Protein AF-A0A3L7WMT7-F1 (afdb_monomer_lite)

Secondary structure (DSSP, 8-state):
--PPPPHHHHHHHHHHHTT-HHHHHHHHHHHHHHH--HHHHHHHHHHHHHHHHHTT--HHHHHHHHHHHHHTSSPPP-S-B-HHHHHHHHHHHHHT--TT-----GGGGGG----B--

Structure (mmCIF, N/CA/C/O backbone):
data_AF-A0A3L7WMT7-F1
#
_entry.id   AF-A0A3L7WMT7-F1
#
loop_
_atom_site.group_PDB
_atom_site.id
_atom_site.type_symbol
_atom_site.label_atom_id
_atom_site.label_alt_id
_atom_site.label_comp_i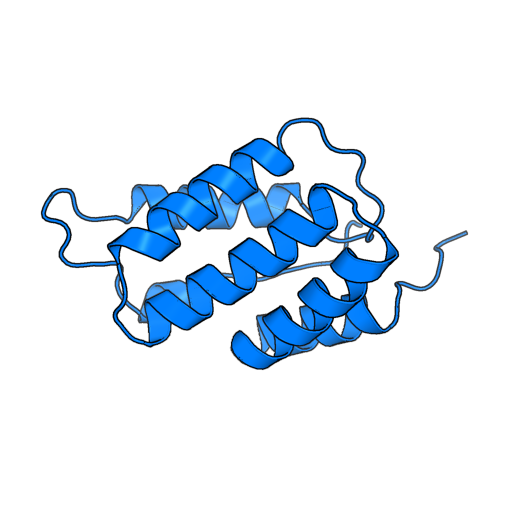d
_atom_site.label_asym_id
_atom_site.label_entity_id
_atom_site.label_seq_id
_atom_site.pdbx_PDB_ins_code
_atom_site.Cartn_x
_atom_site.Cartn_y
_atom_site.Cartn_z
_atom_site.occupancy
_atom_site.B_iso_or_equiv
_atom_site.auth_seq_id
_atom_site.auth_comp_id
_atom_site.auth_asym_id
_atom_site.auth_atom_id
_atom_site.pdbx_PDB_model_num
ATOM 1 N N . MET A 1 1 ? -4.994 -5.974 26.635 1.00 41.59 1 MET A N 1
ATOM 2 C CA . MET A 1 1 ? -6.274 -6.138 25.915 1.00 41.59 1 MET A CA 1
ATOM 3 C C . MET A 1 1 ? -5.984 -5.944 24.440 1.00 41.59 1 MET A C 1
ATOM 5 O O . MET A 1 1 ? -5.847 -4.809 24.005 1.00 41.59 1 MET A O 1
ATOM 9 N N . THR A 1 2 ? -5.790 -7.030 23.698 1.00 48.75 2 THR A N 1
ATOM 10 C CA . THR A 1 2 ? -5.710 -6.985 22.235 1.00 48.75 2 THR A CA 1
ATOM 11 C C . THR A 1 2 ? -7.081 -6.561 21.729 1.00 48.75 2 THR A C 1
ATOM 13 O O . THR A 1 2 ? -8.062 -7.292 21.845 1.00 48.75 2 THR A O 1
ATOM 16 N N . LYS A 1 3 ? -7.179 -5.308 21.290 1.00 60.69 3 LYS A N 1
ATOM 17 C CA . LYS A 1 3 ? -8.374 -4.787 20.632 1.00 60.69 3 LYS A CA 1
ATOM 18 C C . LYS A 1 3 ? -8.571 -5.645 19.382 1.00 60.69 3 LYS A C 1
ATOM 20 O O . LYS A 1 3 ? -7.613 -5.814 18.631 1.00 60.69 3 LYS A O 1
ATOM 25 N N . ASN A 1 4 ? -9.759 -6.217 19.184 1.00 78.44 4 ASN A N 1
ATOM 26 C CA . ASN A 1 4 ? -10.049 -6.887 17.917 1.00 78.44 4 ASN A CA 1
ATOM 27 C C . ASN A 1 4 ? -9.759 -5.900 16.776 1.00 78.44 4 ASN A C 1
ATOM 29 O O . ASN A 1 4 ? -10.164 -4.735 16.893 1.00 78.44 4 ASN A O 1
ATOM 33 N N . PRO A 1 5 ? -9.044 -6.327 15.722 1.00 84.62 5 PRO A N 1
ATOM 34 C CA . PRO A 1 5 ? -8.768 -5.452 14.598 1.00 84.62 5 PRO A CA 1
ATOM 35 C C . PRO A 1 5 ? -10.081 -5.004 13.957 1.00 84.62 5 PRO A C 1
ATOM 37 O O . PRO A 1 5 ? -11.074 -5.737 13.962 1.00 84.62 5 PRO A O 1
ATOM 40 N N . ASP A 1 6 ? -10.085 -3.785 13.420 1.00 94.88 6 ASP A N 1
ATOM 41 C CA . ASP A 1 6 ? -11.235 -3.272 12.681 1.00 94.88 6 ASP A CA 1
ATOM 42 C C . ASP A 1 6 ? -11.575 -4.230 11.517 1.00 94.88 6 ASP A C 1
ATOM 44 O O . ASP A 1 6 ? -10.655 -4.669 10.815 1.00 94.88 6 ASP A O 1
ATOM 48 N N . PRO A 1 7 ? -12.858 -4.576 11.290 1.00 96.75 7 PRO A N 1
ATOM 49 C CA . PRO A 1 7 ? -13.243 -5.518 10.241 1.00 96.75 7 PRO A CA 1
ATOM 50 C C . PRO A 1 7 ? -12.749 -5.131 8.844 1.00 96.75 7 PRO A C 1
ATOM 52 O O . PRO A 1 7 ? -12.397 -6.017 8.067 1.00 96.75 7 PRO A O 1
ATOM 55 N N . LEU A 1 8 ? -12.674 -3.833 8.527 1.00 97.81 8 LEU A N 1
ATOM 56 C CA . LEU A 1 8 ? -12.163 -3.351 7.242 1.00 97.81 8 LEU A CA 1
ATOM 57 C C . LEU A 1 8 ? -10.654 -3.571 7.134 1.00 97.81 8 LEU A C 1
ATOM 59 O O . LEU A 1 8 ? -10.166 -3.983 6.086 1.00 97.81 8 LEU A O 1
ATOM 63 N N . ILE A 1 9 ? -9.906 -3.352 8.219 1.00 97.62 9 ILE A N 1
ATOM 64 C CA . ILE A 1 9 ? -8.466 -3.636 8.243 1.00 97.62 9 ILE A CA 1
ATOM 65 C C . ILE A 1 9 ? -8.216 -5.138 8.091 1.00 97.62 9 ILE A C 1
ATOM 67 O O . ILE A 1 9 ? -7.362 -5.535 7.301 1.00 97.62 9 ILE A O 1
ATOM 71 N N . ALA A 1 10 ? -8.982 -5.980 8.790 1.00 97.56 10 ALA A N 1
ATOM 72 C CA . ALA A 1 10 ? -8.838 -7.430 8.700 1.00 97.56 10 ALA A CA 1
ATOM 73 C C . ALA A 1 10 ? -9.193 -7.973 7.306 1.00 97.56 10 ALA A C 1
ATOM 75 O O . ALA A 1 10 ? -8.433 -8.762 6.742 1.00 97.56 10 ALA A O 1
ATOM 76 N N . ALA A 1 11 ? -10.306 -7.515 6.725 1.00 98.19 11 ALA A N 1
ATOM 77 C CA . ALA A 1 11 ? -10.698 -7.870 5.363 1.00 98.19 11 ALA A CA 1
ATOM 78 C C . ALA A 1 11 ? -9.676 -7.371 4.331 1.00 98.19 11 ALA A C 1
ATOM 80 O O . ALA A 1 11 ? -9.312 -8.109 3.417 1.00 98.19 11 ALA A O 1
ATOM 81 N N . GLY A 1 12 ? -9.169 -6.147 4.506 1.00 98.38 12 GLY A N 1
ATOM 82 C CA . GLY A 1 12 ? -8.144 -5.566 3.645 1.00 98.38 12 GLY A CA 1
ATOM 83 C C . GLY A 1 12 ? -6.834 -6.351 3.675 1.00 98.38 12 GLY A C 1
ATOM 84 O O . GLY A 1 12 ? -6.299 -6.660 2.615 1.00 98.38 12 GLY A O 1
ATOM 85 N N . LEU A 1 13 ? -6.345 -6.743 4.859 1.00 98.12 13 LEU A N 1
ATOM 86 C CA . LEU A 1 13 ? -5.153 -7.592 4.993 1.00 98.12 13 LEU A CA 1
ATOM 87 C C . LEU A 1 13 ? -5.352 -8.948 4.308 1.00 98.12 13 LEU A C 1
ATOM 89 O O . LEU A 1 13 ? -4.469 -9.400 3.579 1.00 98.12 13 LEU A O 1
ATOM 93 N N . HIS A 1 14 ? -6.509 -9.587 4.506 1.00 98.19 14 HIS A N 1
ATOM 94 C CA . HIS A 1 14 ? -6.808 -10.867 3.866 1.00 98.19 14 HIS A CA 1
ATOM 95 C C . HIS A 1 14 ? -6.791 -10.746 2.335 1.00 98.19 14 HIS A C 1
ATOM 97 O O . HIS A 1 14 ? -6.108 -11.519 1.665 1.00 98.19 14 HIS A O 1
ATOM 103 N N . ALA A 1 15 ? -7.516 -9.772 1.774 1.00 98.44 15 ALA A N 1
ATOM 104 C CA . ALA A 1 15 ? -7.559 -9.535 0.330 1.00 98.44 15 ALA A CA 1
ATOM 105 C C . ALA A 1 15 ? -6.171 -9.190 -0.234 1.00 98.44 15 ALA A C 1
ATOM 107 O O . ALA A 1 15 ? -5.773 -9.712 -1.276 1.00 98.44 15 ALA A O 1
ATOM 108 N N . PHE A 1 16 ? -5.396 -8.373 0.488 1.00 98.44 16 PHE A N 1
ATOM 109 C CA . PHE A 1 16 ? -4.047 -7.984 0.088 1.00 98.44 16 PHE A CA 1
ATOM 110 C C . PHE A 1 16 ? -3.138 -9.206 -0.070 1.00 98.44 16 PHE A C 1
ATOM 112 O O . PHE A 1 16 ? -2.503 -9.374 -1.111 1.00 98.44 16 PHE A O 1
ATOM 119 N N . ASN A 1 17 ? -3.123 -10.088 0.932 1.00 97.81 17 ASN A N 1
ATOM 120 C CA . ASN A 1 17 ? -2.297 -11.295 0.923 1.00 97.81 17 ASN A CA 1
ATOM 121 C C . ASN A 1 17 ? -2.782 -12.348 -0.085 1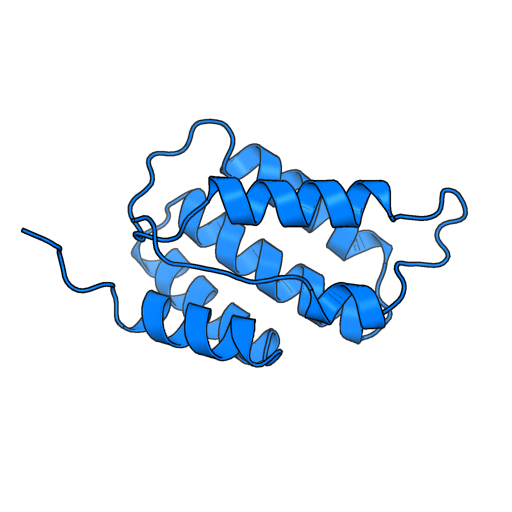.00 97.81 17 ASN A C 1
ATOM 123 O O . ASN A 1 17 ? -1.997 -13.188 -0.517 1.00 97.81 17 ASN A O 1
ATOM 127 N N . ALA A 1 18 ? -4.050 -12.291 -0.502 1.00 97.19 18 ALA A N 1
ATOM 128 C CA . ALA A 1 18 ? -4.584 -13.099 -1.597 1.00 97.19 18 ALA A CA 1
ATOM 129 C C . ALA A 1 18 ? -4.253 -12.532 -2.997 1.00 97.19 18 ALA A C 1
ATOM 131 O O . ALA A 1 18 ? -4.649 -13.117 -4.004 1.00 97.19 18 ALA A O 1
ATOM 132 N N . GLY A 1 19 ? -3.560 -11.388 -3.087 1.00 96.19 19 GLY A N 1
ATOM 133 C CA . GLY A 1 19 ? -3.282 -10.694 -4.350 1.00 96.19 19 GLY A CA 1
ATOM 134 C C . GLY A 1 19 ? -4.489 -9.950 -4.941 1.00 96.19 19 GLY A C 1
ATOM 135 O O . GLY A 1 19 ? -4.413 -9.446 -6.063 1.00 96.19 19 GLY A O 1
ATOM 136 N N . GLN A 1 20 ? -5.596 -9.854 -4.200 1.00 97.62 20 GLN A N 1
ATOM 137 C CA . GLN A 1 20 ? -6.809 -9.114 -4.565 1.00 97.62 20 GLN A CA 1
ATOM 138 C C . GLN A 1 20 ? -6.642 -7.639 -4.168 1.00 97.62 20 GLN A C 1
ATOM 140 O O . GLN A 1 20 ? -7.272 -7.128 -3.241 1.00 97.62 20 GLN A O 1
ATOM 145 N N . TRP A 1 21 ? -5.684 -6.959 -4.803 1.00 97.62 21 TRP A N 1
ATOM 146 C CA . TRP A 1 21 ? -5.248 -5.621 -4.386 1.00 97.62 21 TRP A CA 1
ATOM 147 C C . TRP A 1 21 ? -6.273 -4.510 -4.640 1.00 97.62 21 TRP A C 1
ATOM 149 O O . TRP A 1 21 ? -6.234 -3.481 -3.967 1.00 97.62 21 TRP A O 1
ATOM 159 N N . ASP A 1 22 ? -7.187 -4.699 -5.586 1.00 98.12 22 ASP A N 1
ATOM 160 C CA . ASP A 1 22 ? -8.347 -3.832 -5.790 1.00 98.12 22 ASP A CA 1
ATOM 161 C C . ASP A 1 22 ? -9.338 -3.938 -4.625 1.00 98.12 22 ASP A C 1
ATOM 163 O O . ASP A 1 22 ? -9.701 -2.912 -4.046 1.00 98.12 22 ASP A O 1
ATOM 167 N N . ASP A 1 23 ? -9.687 -5.155 -4.207 1.00 98.62 23 ASP A N 1
ATOM 168 C CA . ASP A 1 23 ? -10.531 -5.383 -3.029 1.00 98.62 23 ASP A CA 1
ATOM 169 C C . ASP A 1 23 ? -9.866 -4.836 -1.761 1.00 98.62 23 ASP A C 1
ATOM 171 O O . ASP A 1 23 ? -10.494 -4.109 -0.986 1.00 98.62 23 ASP A O 1
ATOM 175 N N . ALA A 1 24 ? -8.570 -5.105 -1.574 1.00 98.50 24 ALA A N 1
ATOM 176 C CA . ALA A 1 24 ? -7.802 -4.576 -0.450 1.00 98.50 24 ALA A CA 1
ATOM 177 C C . ALA A 1 24 ? -7.801 -3.040 -0.426 1.00 98.50 24 ALA A C 1
ATOM 179 O O . ALA A 1 24 ? -8.010 -2.430 0.626 1.00 98.50 24 ALA A O 1
ATOM 180 N N . PHE A 1 25 ? -7.611 -2.403 -1.588 1.00 98.50 25 PHE A N 1
ATOM 181 C CA . PHE A 1 25 ? -7.680 -0.952 -1.716 1.00 98.50 25 PHE A CA 1
ATOM 182 C C . PHE A 1 25 ? -9.040 -0.415 -1.280 1.00 98.50 25 PHE A C 1
ATOM 184 O O . PHE A 1 25 ? -9.074 0.552 -0.519 1.00 98.50 25 PHE A O 1
ATOM 191 N N . MET A 1 26 ? -10.140 -1.042 -1.704 1.00 98.56 26 MET A N 1
ATOM 192 C CA . MET A 1 26 ? -11.483 -0.620 -1.308 1.00 98.56 26 MET A CA 1
ATOM 193 C C . MET A 1 26 ? -11.660 -0.678 0.212 1.00 98.56 26 MET A C 1
ATOM 195 O O . MET A 1 26 ? -12.076 0.317 0.806 1.00 98.56 26 MET A O 1
ATOM 199 N N . GLN A 1 27 ? -11.263 -1.777 0.865 1.00 98.62 27 GLN A N 1
ATOM 200 C CA . GLN A 1 27 ? -11.380 -1.904 2.325 1.00 98.62 27 GLN A CA 1
ATOM 201 C C . GLN A 1 27 ? -10.560 -0.836 3.066 1.00 98.62 27 GLN A C 1
ATOM 203 O O . GLN A 1 27 ? -11.077 -0.134 3.943 1.00 98.62 27 GLN A O 1
ATOM 208 N N . PHE A 1 28 ? -9.291 -0.653 2.685 1.00 98.38 28 PHE A N 1
ATOM 209 C CA . PHE A 1 28 ? -8.420 0.341 3.314 1.00 98.38 28 PHE A CA 1
ATOM 210 C C . PHE A 1 28 ? -8.861 1.775 3.026 1.00 98.38 28 PHE A C 1
ATOM 212 O O . PHE A 1 28 ? -8.777 2.630 3.910 1.00 98.38 28 PHE A O 1
ATOM 219 N N . GLN A 1 29 ? -9.359 2.058 1.821 1.00 98.25 29 GLN A N 1
ATOM 220 C CA . GLN A 1 29 ? -9.889 3.370 1.471 1.00 98.25 29 GLN A CA 1
ATOM 221 C C . GLN A 1 29 ? -11.132 3.688 2.305 1.00 98.25 29 GLN A C 1
ATOM 223 O O . GLN A 1 29 ? -11.213 4.784 2.859 1.00 98.25 29 GLN A O 1
ATOM 228 N N . THR A 1 30 ? -12.065 2.745 2.451 1.00 98.31 30 THR A N 1
ATOM 229 C CA . THR A 1 30 ? -13.249 2.921 3.301 1.00 98.31 30 THR A CA 1
ATOM 230 C C . THR A 1 30 ? -12.854 3.182 4.751 1.00 98.31 30 THR A C 1
ATOM 232 O O . THR A 1 30 ? -13.355 4.135 5.353 1.00 98.31 30 THR A O 1
ATOM 235 N N . TYR A 1 31 ? -11.903 2.418 5.297 1.00 97.44 31 TYR A N 1
ATOM 236 C CA . TYR A 1 31 ? -11.400 2.660 6.649 1.00 97.44 31 TYR A CA 1
ATOM 237 C C . TYR A 1 31 ? -10.750 4.047 6.774 1.00 97.44 31 TYR A C 1
ATOM 239 O O . TYR A 1 31 ? -11.061 4.800 7.699 1.00 97.44 31 TYR A O 1
ATOM 247 N N . TRP A 1 32 ? -9.911 4.444 5.810 1.00 96.81 32 TRP A N 1
ATOM 248 C CA . TRP A 1 32 ? -9.277 5.765 5.791 1.00 96.81 32 TRP A CA 1
ATOM 249 C C . TRP A 1 32 ? -10.292 6.910 5.737 1.00 96.81 32 TRP A C 1
ATOM 251 O O . TRP A 1 32 ? -10.095 7.929 6.399 1.00 96.81 32 TRP A O 1
ATOM 261 N N . LEU A 1 33 ? -11.390 6.775 4.989 1.00 96.25 33 LEU A N 1
ATOM 262 C CA . LEU A 1 33 ? -12.422 7.815 4.923 1.00 96.25 33 LEU A CA 1
ATOM 263 C C . LEU A 1 33 ? -13.059 8.104 6.292 1.00 96.25 33 LEU A C 1
ATOM 265 O O . LEU A 1 33 ? -13.466 9.246 6.523 1.00 96.25 33 LEU A O 1
ATOM 269 N N . SER A 1 34 ? -13.090 7.109 7.184 1.00 94.81 34 SER A N 1
ATOM 270 C CA . SER A 1 34 ? -13.557 7.231 8.568 1.00 94.81 34 SER A CA 1
ATOM 271 C C . SER A 1 34 ? -12.442 7.685 9.520 1.00 94.81 34 SER A C 1
ATOM 273 O O . SER A 1 34 ? -12.555 8.728 10.160 1.00 94.81 34 SER A O 1
ATOM 275 N N . ALA A 1 35 ? -11.328 6.949 9.574 1.00 93.12 35 ALA A N 1
ATOM 276 C CA . ALA A 1 35 ? -10.256 7.172 10.547 1.00 93.12 35 ALA A CA 1
ATOM 277 C C . ALA A 1 35 ? -9.363 8.380 10.223 1.00 93.12 35 ALA A C 1
ATOM 279 O O . ALA A 1 35 ? -8.752 8.962 11.117 1.00 93.12 35 ALA A O 1
ATOM 280 N N . ARG A 1 36 ? -9.239 8.730 8.936 1.00 94.25 36 ARG A N 1
ATOM 281 C CA . ARG A 1 36 ? -8.410 9.825 8.397 1.00 94.25 36 ARG A CA 1
ATOM 282 C C . ARG A 1 36 ? -6.946 9.818 8.852 1.00 94.25 36 ARG A C 1
ATOM 284 O O . ARG A 1 36 ? -6.280 10.848 8.779 1.00 94.25 36 ARG A O 1
ATOM 291 N N . SER A 1 37 ? -6.414 8.660 9.244 1.00 94.12 37 SER A N 1
ATOM 292 C CA . SER A 1 37 ? -5.023 8.537 9.688 1.00 94.12 37 SER A CA 1
ATOM 293 C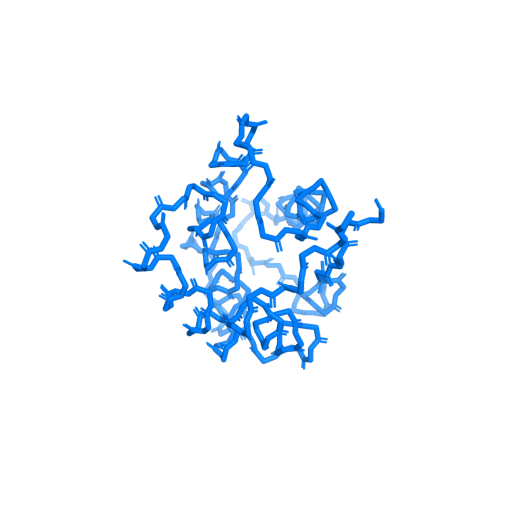 C . SER A 1 37 ? -4.034 8.454 8.510 1.00 94.12 37 SER A C 1
ATOM 295 O O . SER A 1 37 ? -4.383 7.925 7.448 1.00 94.12 37 SER A O 1
ATOM 297 N N . PRO A 1 38 ? -2.782 8.929 8.668 1.00 96.44 38 PRO A N 1
ATOM 298 C CA . PRO A 1 38 ? -1.745 8.746 7.648 1.00 96.44 38 PRO A CA 1
ATOM 299 C C . PRO A 1 38 ? -1.444 7.266 7.364 1.00 96.44 38 PRO A C 1
ATOM 301 O O . PRO A 1 38 ? -1.260 6.891 6.210 1.00 96.44 38 PRO A O 1
ATOM 304 N N . GLU A 1 39 ? -1.481 6.420 8.397 1.00 95.75 39 GLU A N 1
ATOM 305 C CA . GLU A 1 39 ? -1.298 4.965 8.317 1.00 95.75 39 GLU A CA 1
ATOM 306 C C . GLU A 1 39 ? -2.332 4.317 7.385 1.00 95.75 39 GLU A C 1
ATOM 308 O O . GLU A 1 39 ? -1.972 3.625 6.436 1.00 95.75 39 GLU A O 1
ATOM 313 N N . SER A 1 40 ? -3.623 4.600 7.592 1.00 95.50 40 SER A N 1
ATOM 314 C CA . SER A 1 40 ? -4.694 4.046 6.751 1.00 95.50 40 SER A CA 1
ATOM 315 C C . SER A 1 40 ? -4.627 4.544 5.308 1.00 95.50 40 SER A C 1
ATOM 317 O O . SER A 1 40 ? -4.863 3.781 4.369 1.00 95.50 40 SER A O 1
ATOM 319 N N . LYS A 1 41 ? -4.228 5.805 5.109 1.00 97.56 41 LYS A N 1
ATOM 320 C CA . LYS A 1 41 ? -3.961 6.343 3.772 1.00 97.56 41 LYS A CA 1
ATOM 321 C C . LYS A 1 41 ? -2.803 5.614 3.089 1.00 97.56 41 LYS A C 1
ATOM 323 O O . LYS A 1 41 ? -2.890 5.352 1.892 1.00 97.56 41 LYS A O 1
ATOM 328 N N . ALA A 1 42 ? -1.738 5.295 3.823 1.00 98.00 42 ALA A N 1
ATOM 329 C CA . ALA A 1 42 ? -0.588 4.573 3.292 1.00 98.00 42 ALA A CA 1
ATOM 330 C C . ALA A 1 42 ? -0.952 3.138 2.885 1.00 98.00 42 ALA A C 1
ATOM 332 O O . ALA A 1 42 ? -0.588 2.730 1.786 1.00 98.00 42 ALA A O 1
ATOM 333 N N . LEU A 1 43 ? -1.745 2.422 3.692 1.00 98.12 43 LEU A N 1
ATOM 334 C CA . LEU A 1 43 ? -2.264 1.089 3.345 1.00 98.12 43 LEU A CA 1
ATOM 335 C C . LEU A 1 43 ? -3.073 1.116 2.038 1.00 98.12 43 LEU A C 1
ATOM 337 O O . LEU A 1 43 ? -2.829 0.319 1.131 1.00 98.12 43 LEU A O 1
ATOM 341 N N . ALA A 1 44 ? -3.982 2.086 1.896 1.00 98.19 44 ALA A N 1
ATOM 342 C CA . ALA A 1 44 ? -4.752 2.261 0.666 1.00 98.19 44 ALA A CA 1
ATOM 343 C C . ALA A 1 44 ? -3.852 2.605 -0.537 1.00 98.19 44 ALA A C 1
ATOM 345 O O . ALA A 1 44 ? -4.025 2.059 -1.627 1.00 98.19 44 ALA A O 1
ATOM 346 N N . GLN A 1 45 ? -2.867 3.494 -0.362 1.00 98.25 45 GLN A N 1
ATOM 347 C CA . GLN A 1 45 ? -1.918 3.822 -1.430 1.00 98.25 45 GLN A CA 1
ATOM 348 C C . GLN A 1 45 ? -1.069 2.623 -1.837 1.00 98.25 45 GLN A C 1
ATOM 350 O O . GLN A 1 45 ? -0.820 2.453 -3.027 1.00 98.25 45 GLN A O 1
ATOM 355 N N . TYR A 1 46 ? -0.665 1.789 -0.884 1.00 98.31 46 TYR A N 1
ATOM 356 C CA . TYR A 1 46 ? 0.133 0.609 -1.167 1.00 98.31 46 TYR A CA 1
ATOM 357 C C . TYR A 1 46 ? -0.657 -0.419 -1.983 1.00 98.31 46 TYR A C 1
ATOM 359 O O . TYR A 1 46 ? -0.215 -0.804 -3.064 1.00 98.31 46 TYR A O 1
ATOM 367 N N . ALA A 1 47 ? -1.868 -0.773 -1.541 1.00 98.31 47 ALA A N 1
ATOM 368 C CA . ALA A 1 47 ? -2.744 -1.684 -2.278 1.00 98.31 47 ALA A CA 1
ATOM 369 C C . ALA A 1 47 ? -3.039 -1.177 -3.703 1.00 98.31 47 ALA A C 1
ATOM 371 O O . ALA A 1 47 ? -2.882 -1.910 -4.678 1.00 98.31 47 ALA A O 1
ATOM 372 N N . ASN A 1 48 ? -3.372 0.108 -3.857 1.00 97.94 48 ASN A N 1
ATOM 373 C CA . ASN A 1 48 ? -3.632 0.679 -5.179 1.00 97.94 48 ASN A CA 1
ATOM 374 C C . ASN A 1 48 ? -2.370 0.716 -6.062 1.00 97.94 48 ASN A C 1
ATOM 376 O O . ASN A 1 48 ? -2.455 0.463 -7.261 1.00 97.94 48 ASN A O 1
ATOM 380 N N . ALA A 1 49 ? -1.192 0.980 -5.490 1.00 96.88 49 ALA A N 1
ATOM 381 C CA . ALA A 1 49 ? 0.065 0.935 -6.232 1.00 96.88 49 ALA A CA 1
ATOM 382 C C . ALA A 1 49 ? 0.342 -0.471 -6.788 1.00 96.88 49 ALA A C 1
ATOM 384 O O . ALA A 1 49 ? 0.671 -0.595 -7.966 1.00 96.88 49 ALA A O 1
ATOM 385 N N . LEU A 1 50 ? 0.144 -1.524 -5.987 1.00 96.56 50 LEU A N 1
ATOM 386 C CA . LEU A 1 50 ? 0.293 -2.907 -6.452 1.00 96.56 50 LEU A CA 1
ATOM 387 C C . LEU A 1 50 ? -0.744 -3.273 -7.516 1.00 96.56 50 LEU A C 1
ATOM 389 O O . LEU A 1 50 ? -0.396 -3.872 -8.533 1.00 96.56 50 LEU A O 1
ATOM 393 N N . ASN A 1 51 ? -2.000 -2.851 -7.341 1.00 96.25 51 ASN A N 1
ATOM 394 C CA . ASN A 1 51 ? -3.031 -3.070 -8.352 1.00 96.25 51 ASN A CA 1
ATOM 395 C C . ASN A 1 51 ? -2.677 -2.397 -9.690 1.00 96.25 51 ASN A C 1
ATOM 397 O O . ASN A 1 51 ? -2.824 -2.997 -10.747 1.00 96.25 51 ASN A O 1
ATOM 401 N N . GLN A 1 52 ? -2.171 -1.166 -9.660 1.00 94.38 52 GLN A N 1
ATOM 402 C CA . GLN A 1 52 ? -1.744 -0.454 -10.864 1.00 94.38 52 GLN A CA 1
ATOM 403 C C . GLN A 1 52 ? -0.509 -1.087 -11.517 1.00 94.38 52 GLN A C 1
ATOM 405 O O . GLN A 1 52 ? -0.470 -1.209 -12.740 1.00 94.38 52 GLN A O 1
ATOM 410 N N . LEU A 1 53 ? 0.463 -1.539 -10.719 1.00 93.00 53 LEU A N 1
ATOM 411 C CA . LEU A 1 53 ? 1.624 -2.286 -11.211 1.00 93.00 53 LEU A CA 1
ATOM 412 C C . LEU A 1 53 ? 1.200 -3.576 -11.919 1.00 93.00 53 LEU A C 1
ATOM 414 O O . LEU A 1 53 ? 1.689 -3.862 -13.010 1.00 93.00 53 LEU A O 1
ATOM 418 N N . ARG A 1 54 ? 0.226 -4.307 -11.362 1.00 92.56 54 ARG A N 1
ATOM 419 C CA . ARG A 1 54 ? -0.374 -5.495 -11.992 1.00 92.56 54 ARG A CA 1
ATOM 420 C C . ARG A 1 54 ? -0.995 -5.193 -13.359 1.00 92.56 54 ARG A C 1
ATOM 422 O O . ARG A 1 54 ? -0.994 -6.052 -14.232 1.00 92.56 54 ARG A O 1
ATOM 429 N N . LEU A 1 55 ? -1.514 -3.981 -13.550 1.00 91.19 55 LEU A N 1
ATOM 430 C CA . LEU A 1 55 ? -2.088 -3.507 -14.815 1.00 91.19 55 LEU A CA 1
ATOM 431 C C . LEU A 1 55 ? -1.037 -2.919 -15.779 1.00 91.19 55 LEU A C 1
ATOM 433 O O . LEU A 1 55 ? -1.401 -2.410 -16.836 1.00 91.19 55 LEU A O 1
ATOM 437 N N . GLY A 1 56 ? 0.253 -2.966 -15.429 1.00 89.44 56 GLY A N 1
ATOM 438 C CA . GLY A 1 56 ? 1.351 -2.455 -16.254 1.00 89.44 56 GLY A CA 1
ATOM 439 C C . GLY A 1 56 ? 1.587 -0.945 -16.145 1.00 89.44 56 GLY A C 1
ATOM 440 O O . GLY A 1 56 ? 2.339 -0.383 -16.939 1.00 89.44 56 GLY A O 1
ATOM 441 N N . LEU A 1 57 ? 0.970 -0.262 -15.176 1.00 89.38 57 LEU A N 1
ATOM 442 C CA . LEU A 1 57 ? 1.208 1.161 -14.931 1.00 89.38 57 LEU A CA 1
ATOM 443 C C . LEU A 1 57 ? 2.455 1.339 -14.064 1.00 89.38 57 LEU A C 1
ATOM 445 O O . LEU A 1 57 ? 2.580 0.712 -13.017 1.00 89.38 57 LEU A O 1
ATOM 449 N N . THR A 1 58 ? 3.364 2.230 -14.461 1.00 84.00 58 THR A N 1
ATOM 450 C CA . THR A 1 58 ? 4.676 2.348 -13.800 1.00 84.00 58 THR A CA 1
ATOM 451 C C . THR A 1 58 ? 4.899 3.703 -13.122 1.00 84.00 58 THR A C 1
ATOM 453 O O . THR A 1 58 ? 5.330 3.763 -11.973 1.00 84.00 58 THR A O 1
ATOM 456 N N . THR A 1 59 ? 4.554 4.822 -13.758 1.00 84.38 59 THR A N 1
ATOM 457 C CA . THR A 1 59 ? 4.871 6.152 -13.204 1.00 84.38 59 THR A CA 1
ATOM 458 C C . THR A 1 59 ? 4.107 6.473 -11.915 1.00 84.38 59 THR A C 1
ATOM 460 O O . THR A 1 59 ? 4.710 6.881 -10.922 1.00 84.38 59 THR A O 1
ATOM 463 N N . ALA A 1 60 ? 2.782 6.291 -11.909 1.00 90.00 60 ALA A N 1
ATOM 464 C CA . ALA A 1 60 ? 1.948 6.641 -10.758 1.00 90.00 60 ALA A CA 1
ATOM 465 C C . ALA A 1 60 ? 2.230 5.768 -9.517 1.00 90.00 60 ALA A C 1
ATOM 467 O O . ALA A 1 60 ? 2.386 6.341 -8.432 1.00 90.00 60 ALA A O 1
ATOM 468 N N . PRO A 1 61 ? 2.399 4.433 -9.632 1.00 93.69 61 PRO A N 1
ATOM 469 C CA . PRO A 1 61 ? 2.674 3.596 -8.466 1.00 93.69 61 PRO A CA 1
ATOM 470 C C . PRO A 1 61 ? 3.979 3.948 -7.763 1.00 93.69 61 PRO A C 1
ATOM 472 O O . PRO A 1 61 ? 3.999 3.998 -6.537 1.00 93.69 61 PRO A O 1
ATOM 475 N N . ARG A 1 62 ? 5.043 4.296 -8.501 1.00 92.06 62 ARG A N 1
ATOM 476 C CA . ARG A 1 62 ? 6.318 4.714 -7.895 1.00 92.06 62 ARG A CA 1
ATOM 477 C C . ARG A 1 62 ? 6.142 5.901 -6.948 1.00 92.06 62 ARG A C 1
ATOM 479 O O . ARG A 1 62 ? 6.660 5.894 -5.834 1.00 92.06 62 ARG A O 1
ATOM 486 N N . VAL A 1 63 ? 5.379 6.906 -7.377 1.00 93.00 63 VAL A N 1
ATOM 487 C CA . VAL A 1 63 ? 5.078 8.093 -6.562 1.00 93.00 63 VAL A CA 1
ATOM 488 C C . VAL A 1 63 ? 4.210 7.726 -5.358 1.00 93.00 63 VAL A C 1
ATOM 490 O O . VAL A 1 63 ? 4.438 8.227 -4.259 1.00 93.00 63 VAL A O 1
ATOM 493 N N . MET A 1 64 ? 3.222 6.849 -5.543 1.00 95.88 64 MET A N 1
ATOM 494 C CA . MET A 1 64 ? 2.344 6.395 -4.460 1.00 95.88 64 MET A CA 1
ATOM 495 C C . MET A 1 64 ? 3.104 5.620 -3.383 1.00 95.88 64 MET A C 1
ATOM 497 O O . MET A 1 64 ? 2.900 5.872 -2.200 1.00 95.88 64 MET A O 1
ATOM 501 N N . LEU A 1 65 ? 4.018 4.737 -3.783 1.00 96.25 65 LEU A N 1
ATOM 502 C CA . LEU A 1 65 ? 4.892 3.998 -2.876 1.00 96.25 65 LEU A CA 1
ATOM 503 C C . LEU A 1 65 ? 5.807 4.938 -2.076 1.00 96.25 65 LEU A C 1
ATOM 505 O O . LEU A 1 65 ? 5.901 4.806 -0.858 1.00 96.25 65 LEU A O 1
ATOM 509 N N . GLY A 1 66 ? 6.413 5.936 -2.730 1.00 96.19 66 GLY A N 1
ATOM 510 C CA . GLY A 1 66 ? 7.206 6.963 -2.040 1.00 96.19 66 GLY A CA 1
ATOM 511 C C . GLY A 1 66 ? 6.389 7.737 -0.999 1.00 96.19 66 GLY A C 1
ATOM 512 O O . GLY A 1 66 ? 6.802 7.869 0.150 1.00 96.19 66 GLY A O 1
ATOM 513 N N . ARG A 1 67 ? 5.171 8.158 -1.357 1.00 96.62 67 ARG A N 1
ATOM 514 C CA . ARG A 1 67 ? 4.255 8.836 -0.424 1.00 96.62 67 ARG A CA 1
ATOM 515 C C . ARG A 1 67 ? 3.803 7.940 0.727 1.00 96.62 67 ARG A C 1
ATOM 517 O O . ARG A 1 67 ? 3.654 8.428 1.842 1.00 96.62 67 ARG A O 1
ATOM 524 N N . ALA A 1 68 ? 3.584 6.648 0.491 1.00 97.56 68 ALA A N 1
ATOM 525 C CA . ALA A 1 68 ? 3.244 5.704 1.553 1.00 97.56 68 ALA A CA 1
ATOM 526 C C . ALA A 1 68 ? 4.380 5.582 2.588 1.00 97.56 68 ALA A C 1
ATOM 528 O O . ALA A 1 68 ? 4.100 5.540 3.789 1.00 97.56 68 ALA A O 1
ATOM 529 N N . LEU A 1 69 ? 5.647 5.605 2.150 1.00 97.62 69 LEU A N 1
ATOM 530 C CA . LEU A 1 69 ? 6.807 5.668 3.049 1.00 97.62 69 LEU A CA 1
ATOM 531 C C . LEU A 1 69 ? 6.832 6.967 3.864 1.00 97.62 69 LEU A C 1
ATOM 533 O O . LEU A 1 69 ? 6.999 6.912 5.079 1.00 97.62 69 LEU A O 1
ATOM 537 N N . GLU A 1 70 ? 6.621 8.120 3.223 1.00 96.94 70 GLU A N 1
ATOM 538 C CA . GLU A 1 70 ? 6.559 9.423 3.905 1.00 96.94 70 GLU A CA 1
ATOM 539 C C . GLU A 1 70 ? 5.448 9.455 4.965 1.00 96.94 70 GLU A C 1
ATOM 541 O O . GLU A 1 70 ? 5.679 9.840 6.109 1.00 96.94 70 GLU A O 1
ATOM 546 N N . LEU A 1 71 ? 4.247 8.983 4.614 1.00 96.31 71 LEU A N 1
ATOM 547 C CA . LEU A 1 71 ? 3.086 8.943 5.509 1.00 96.31 71 LEU A CA 1
ATOM 548 C C . LEU A 1 71 ? 3.293 8.039 6.728 1.00 96.31 71 LEU A C 1
ATOM 550 O O . LEU A 1 71 ? 2.584 8.195 7.718 1.00 96.31 71 LEU A O 1
ATOM 554 N N . THR A 1 72 ? 4.217 7.083 6.668 1.00 95.69 72 THR A N 1
ATOM 555 C CA . THR A 1 72 ? 4.453 6.092 7.730 1.00 95.69 72 THR A CA 1
ATOM 556 C C . THR A 1 72 ? 5.796 6.254 8.432 1.00 95.69 72 THR A C 1
ATOM 558 O O . THR A 1 72 ? 6.143 5.418 9.269 1.00 95.69 72 THR A O 1
ATOM 561 N N . ALA A 1 73 ? 6.545 7.319 8.131 1.00 91.62 73 ALA A N 1
ATOM 562 C CA . ALA A 1 73 ? 7.832 7.594 8.761 1.00 91.62 73 ALA A CA 1
ATOM 563 C C . ALA A 1 73 ? 7.699 7.733 10.288 1.00 91.62 73 ALA A C 1
ATOM 565 O O . ALA A 1 73 ? 8.390 7.009 11.003 1.00 91.62 73 ALA A O 1
ATOM 566 N N . ASP A 1 74 ? 6.742 8.554 10.741 1.00 84.94 74 ASP A N 1
ATOM 567 C CA . ASP A 1 74 ? 6.554 8.946 12.150 1.00 84.94 74 ASP A CA 1
ATOM 568 C C . ASP A 1 74 ? 5.104 8.774 12.646 1.00 84.94 74 ASP A C 1
ATOM 570 O O . ASP A 1 74 ? 4.677 9.385 13.628 1.00 84.94 74 ASP A O 1
ATOM 574 N N . THR A 1 75 ? 4.299 7.969 11.950 1.00 82.12 75 THR A N 1
ATOM 575 C CA . THR A 1 75 ? 2.868 7.850 12.262 1.00 82.12 75 THR A CA 1
ATOM 576 C C . THR A 1 75 ? 2.611 6.824 13.369 1.00 82.12 75 THR A C 1
ATOM 578 O O . THR A 1 75 ? 3.084 5.689 13.262 1.00 82.12 75 THR A O 1
ATOM 581 N N . PRO A 1 76 ? 1.809 7.168 14.399 1.00 83.69 76 PRO A N 1
ATOM 582 C CA . PRO A 1 76 ? 1.356 6.209 15.401 1.00 83.69 76 PRO A CA 1
ATOM 583 C C . PRO A 1 76 ? 0.634 5.021 14.759 1.00 83.69 76 PRO A C 1
ATOM 585 O O . PRO A 1 76 ? -0.311 5.209 13.992 1.00 83.69 76 PRO A O 1
ATOM 588 N N . GLN A 1 77 ? 1.062 3.804 15.097 1.00 86.25 77 GLN A N 1
ATOM 589 C CA . GLN A 1 77 ? 0.446 2.575 14.598 1.00 86.25 77 GLN A CA 1
ATOM 590 C C . GLN A 1 77 ? -0.834 2.294 15.386 1.00 86.25 77 GLN A C 1
ATOM 592 O O . GLN A 1 77 ? -0.817 2.136 16.607 1.00 86.25 77 GLN A O 1
ATOM 597 N N . SER A 1 78 ? -1.960 2.289 14.682 1.00 88.06 78 SER A N 1
ATOM 598 C CA . SER A 1 78 ? -3.306 2.216 15.255 1.00 88.06 78 SER A CA 1
ATOM 599 C C . SER A 1 78 ? -4.148 1.098 14.650 1.00 88.06 78 SER A C 1
ATOM 601 O O . SER A 1 78 ? -5.127 0.672 15.261 1.00 88.06 78 SER A O 1
ATOM 603 N N . THR A 1 79 ? -3.763 0.607 13.469 1.00 92.19 79 THR A N 1
ATOM 604 C CA . THR A 1 79 ? -4.467 -0.480 12.775 1.00 92.19 79 THR A CA 1
ATOM 605 C C . THR A 1 79 ? -4.093 -1.862 13.305 1.00 92.19 79 THR A C 1
ATOM 607 O O . THR A 1 79 ? -4.843 -2.814 13.104 1.00 92.19 79 THR A O 1
ATOM 610 N N . GLY A 1 80 ? -2.944 -1.972 13.979 1.00 93.81 80 GLY A N 1
ATOM 611 C CA . GLY A 1 80 ? -2.352 -3.246 14.383 1.00 93.81 80 GLY A CA 1
ATOM 612 C C . GLY A 1 80 ? -1.613 -3.967 13.254 1.00 93.81 80 GLY A C 1
ATOM 613 O O . GLY A 1 80 ? -1.172 -5.088 13.465 1.00 93.81 80 GLY A O 1
ATOM 614 N N . ILE A 1 81 ? -1.471 -3.366 12.068 1.00 95.69 81 ILE A N 1
ATOM 615 C CA . ILE A 1 81 ? -0.642 -3.893 10.975 1.00 95.69 81 ILE A CA 1
ATOM 616 C C . ILE A 1 81 ? 0.833 -3.604 11.268 1.00 95.69 81 ILE A C 1
ATOM 618 O O . ILE A 1 81 ? 1.175 -2.516 11.726 1.00 95.69 81 ILE A O 1
ATOM 622 N N . ASN A 1 82 ? 1.726 -4.542 10.950 1.00 95.69 82 ASN A N 1
ATOM 623 C CA . ASN A 1 82 ? 3.167 -4.334 11.010 1.00 95.69 82 ASN A CA 1
ATOM 624 C C . ASN A 1 82 ? 3.626 -3.373 9.897 1.00 95.69 82 ASN A C 1
ATOM 626 O O . ASN A 1 82 ? 4.045 -3.772 8.806 1.00 95.69 82 ASN A O 1
ATOM 630 N N . ILE A 1 83 ? 3.570 -2.075 10.189 1.00 95.56 83 ILE A N 1
ATOM 631 C CA . ILE A 1 83 ? 3.960 -1.019 9.249 1.00 95.56 83 ILE A CA 1
ATOM 632 C C . ILE A 1 83 ? 5.456 -1.071 8.920 1.00 95.56 83 ILE A C 1
ATOM 634 O O . ILE A 1 83 ? 5.847 -0.713 7.810 1.00 95.56 83 ILE A O 1
ATOM 638 N N . ALA A 1 84 ? 6.306 -1.548 9.833 1.00 94.50 84 ALA A N 1
ATOM 639 C CA . ALA A 1 84 ? 7.736 -1.683 9.560 1.00 94.50 84 ALA A CA 1
ATOM 640 C C . ALA A 1 84 ? 8.001 -2.717 8.454 1.00 94.50 84 ALA A C 1
ATOM 642 O O . ALA A 1 84 ? 8.779 -2.438 7.538 1.00 94.50 84 ALA A O 1
ATOM 643 N N . ARG A 1 85 ? 7.306 -3.864 8.488 1.00 95.38 85 ARG A N 1
ATOM 644 C CA . ARG A 1 85 ? 7.382 -4.871 7.421 1.00 95.38 85 ARG A CA 1
ATOM 645 C C . ARG A 1 85 ? 6.866 -4.321 6.094 1.00 95.38 85 ARG A C 1
ATOM 647 O O . ARG A 1 85 ? 7.570 -4.421 5.095 1.00 95.38 85 ARG A O 1
ATOM 654 N N . MET A 1 86 ? 5.710 -3.654 6.102 1.00 96.75 86 MET A N 1
ATOM 655 C CA . MET A 1 86 ? 5.168 -2.994 4.907 1.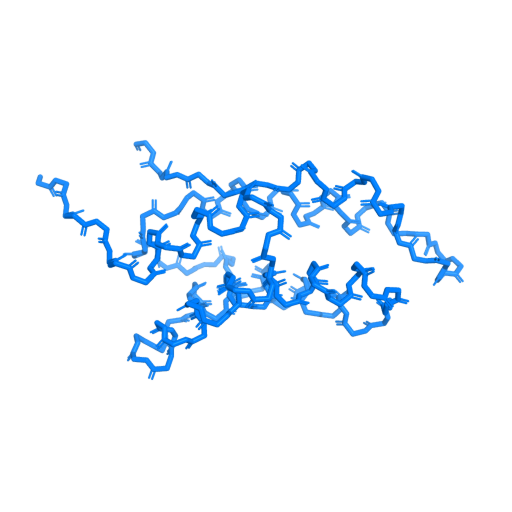00 96.75 86 MET A CA 1
ATOM 656 C C . MET A 1 86 ? 6.180 -2.015 4.289 1.00 96.75 86 MET A C 1
ATOM 658 O O . MET A 1 86 ? 6.409 -2.023 3.083 1.00 96.75 86 MET A O 1
ATOM 662 N N . ARG A 1 87 ? 6.817 -1.167 5.107 1.00 96.94 87 ARG A N 1
ATOM 663 C CA . ARG A 1 87 ? 7.832 -0.214 4.635 1.00 96.94 87 ARG A CA 1
ATOM 664 C C . ARG A 1 87 ? 9.035 -0.925 4.016 1.00 96.94 87 ARG A C 1
ATOM 666 O O . ARG A 1 87 ? 9.541 -0.446 3.005 1.00 96.94 87 ARG A O 1
ATOM 673 N N . ALA A 1 88 ? 9.479 -2.042 4.593 1.00 95.94 88 ALA A N 1
ATOM 674 C CA . ALA A 1 88 ? 10.568 -2.839 4.035 1.00 95.94 88 ALA A CA 1
ATOM 675 C C . ALA A 1 88 ? 10.213 -3.387 2.642 1.00 95.94 88 ALA A C 1
ATOM 677 O O . ALA A 1 88 ? 11.003 -3.210 1.715 1.00 95.94 88 ALA A O 1
ATOM 678 N N . ASP A 1 89 ? 9.007 -3.939 2.469 1.00 95.81 89 ASP A N 1
ATOM 679 C CA . ASP A 1 89 ? 8.525 -4.424 1.168 1.00 95.81 89 ASP A CA 1
ATOM 680 C C . ASP A 1 89 ? 8.478 -3.289 0.129 1.00 95.81 89 ASP A C 1
ATOM 682 O O . ASP A 1 89 ? 8.927 -3.446 -1.008 1.00 95.81 89 ASP A O 1
ATOM 686 N N . ILE A 1 90 ? 7.996 -2.102 0.518 1.00 96.00 90 ILE A N 1
ATOM 687 C CA . ILE A 1 90 ? 7.960 -0.933 -0.373 1.00 96.00 90 ILE A CA 1
ATOM 688 C C . ILE A 1 90 ? 9.374 -0.495 -0.784 1.00 96.00 90 ILE A C 1
ATOM 690 O O . ILE A 1 90 ? 9.605 -0.186 -1.955 1.00 96.00 90 ILE A O 1
ATOM 694 N N . VAL A 1 91 ? 10.325 -0.457 0.153 1.00 95.75 91 VAL A N 1
ATOM 695 C CA . VAL A 1 91 ? 11.724 -0.112 -0.148 1.00 95.75 91 VAL A CA 1
ATOM 696 C C . VAL A 1 91 ? 12.333 -1.125 -1.114 1.00 95.75 91 VAL A C 1
ATOM 698 O O . VAL A 1 91 ? 12.991 -0.722 -2.073 1.00 95.75 91 VAL A O 1
ATOM 701 N N . GLU A 1 92 ? 12.083 -2.418 -0.913 1.00 93.75 92 GLU A N 1
ATOM 702 C CA . GLU A 1 92 ? 12.584 -3.468 -1.798 1.00 93.75 92 GLU A CA 1
ATOM 703 C C . GLU A 1 92 ? 12.003 -3.355 -3.218 1.00 93.75 92 GLU A C 1
ATOM 705 O O . GLU A 1 92 ? 12.745 -3.449 -4.202 1.00 93.75 92 GLU A O 1
ATOM 710 N N . LEU A 1 93 ? 10.700 -3.083 -3.340 1.00 92.50 93 LEU A N 1
ATOM 711 C CA . LEU A 1 93 ? 10.056 -2.820 -4.630 1.00 92.50 93 LEU A CA 1
ATOM 712 C C . LEU A 1 93 ? 10.679 -1.616 -5.339 1.00 92.50 93 LEU A C 1
ATOM 714 O O . LEU A 1 93 ? 11.009 -1.695 -6.521 1.00 92.50 93 LEU A O 1
ATOM 718 N N . LEU A 1 94 ? 10.861 -0.502 -4.625 1.00 92.00 94 LEU A N 1
ATOM 719 C CA . LEU A 1 94 ? 11.448 0.716 -5.187 1.00 92.00 94 LEU A CA 1
ATOM 720 C C . LEU A 1 94 ? 12.911 0.517 -5.601 1.00 92.00 94 LEU A C 1
ATOM 722 O O . LEU A 1 94 ? 13.320 1.049 -6.632 1.00 92.00 94 LEU A O 1
ATOM 726 N N . ALA A 1 95 ? 13.685 -0.264 -4.844 1.00 90.50 95 ALA A N 1
ATOM 727 C CA . ALA A 1 95 ? 15.053 -0.637 -5.204 1.00 90.50 95 ALA A CA 1
ATOM 728 C C . ALA A 1 95 ? 15.102 -1.539 -6.449 1.00 90.50 95 ALA A C 1
ATOM 730 O O . ALA A 1 95 ? 16.064 -1.502 -7.211 1.00 90.50 95 ALA A O 1
ATOM 731 N N . GLY A 1 96 ? 14.048 -2.326 -6.671 1.00 87.19 96 GLY A N 1
ATOM 732 C CA . GLY A 1 96 ? 13.860 -3.150 -7.858 1.00 87.19 96 GLY A CA 1
ATOM 733 C C . GLY A 1 96 ? 13.448 -2.397 -9.119 1.00 87.19 96 GLY A C 1
ATOM 734 O O . GLY A 1 96 ? 13.319 -3.035 -10.161 1.00 87.19 96 GLY A O 1
ATOM 735 N N . TRP A 1 97 ? 13.209 -1.085 -9.042 1.00 86.38 97 TRP A N 1
ATOM 736 C CA . TRP A 1 97 ? 12.716 -0.308 -10.172 1.00 86.38 97 TRP A CA 1
ATOM 737 C C . TRP A 1 97 ? 13.837 -0.007 -11.177 1.00 86.38 97 TRP A C 1
ATOM 739 O O . TRP A 1 97 ? 14.785 0.703 -10.829 1.00 86.38 97 TRP A O 1
ATOM 749 N N . PRO A 1 98 ? 13.727 -0.456 -12.438 1.00 81.12 98 PRO A N 1
ATOM 750 C CA . PRO A 1 98 ? 14.719 -0.155 -13.461 1.00 81.12 98 PRO A CA 1
ATOM 751 C C . PRO A 1 98 ? 14.847 1.350 -13.713 1.00 81.12 98 PRO A C 1
ATOM 753 O O . PRO A 1 98 ? 13.852 2.084 -13.752 1.00 81.12 98 PRO A O 1
ATOM 756 N N . ALA A 1 99 ? 16.079 1.819 -13.920 1.00 75.62 99 ALA A N 1
ATOM 757 C CA . ALA A 1 99 ? 16.352 3.225 -14.224 1.00 75.62 99 ALA A CA 1
ATOM 758 C C . ALA A 1 99 ? 15.756 3.672 -15.573 1.00 75.62 99 ALA A C 1
ATOM 760 O O . ALA A 1 99 ? 15.479 4.855 -15.757 1.00 75.62 99 ALA A O 1
ATOM 761 N N . ASP A 1 100 ? 15.528 2.728 -16.487 1.00 77.94 100 ASP A N 1
ATOM 762 C CA . ASP A 1 100 ? 14.962 2.952 -17.822 1.00 77.94 100 ASP A CA 1
ATOM 763 C C . ASP A 1 100 ? 13.422 3.032 -17.841 1.00 77.94 100 ASP A C 1
ATOM 765 O O . ASP A 1 100 ? 12.827 3.279 -18.888 1.00 77.94 100 ASP A O 1
ATOM 769 N N . GLY A 1 101 ? 12.762 2.855 -16.690 1.00 68.88 101 GLY A N 1
ATOM 770 C CA . GLY A 1 101 ? 11.311 2.985 -16.562 1.00 68.88 101 GLY A CA 1
ATOM 771 C C . GLY A 1 101 ? 10.504 1.788 -17.071 1.00 68.88 101 GLY A C 1
ATOM 772 O O . GLY A 1 101 ? 9.275 1.874 -17.083 1.00 68.88 101 GLY A O 1
ATOM 773 N N . THR A 1 102 ? 11.154 0.670 -17.416 1.00 70.94 102 THR A N 1
ATOM 774 C CA . THR A 1 102 ? 10.514 -0.552 -17.949 1.00 70.94 102 THR A CA 1
ATOM 775 C C . THR A 1 102 ? 9.560 -1.266 -16.976 1.00 70.94 102 THR A C 1
ATOM 777 O O . THR A 1 102 ? 8.861 -2.193 -17.373 1.00 70.94 102 THR A O 1
ATOM 780 N N . GLY A 1 103 ? 9.432 -0.775 -15.738 1.00 72.06 103 GLY A N 1
ATOM 781 C CA . GLY A 1 103 ? 8.512 -1.300 -14.723 1.00 72.06 103 GLY A CA 1
ATOM 782 C C . GLY A 1 103 ? 9.144 -2.388 -13.859 1.00 72.06 103 GLY A C 1
ATOM 783 O O . GLY A 1 103 ? 10.291 -2.765 -14.061 1.00 72.06 103 GLY A O 1
ATOM 784 N N . ILE A 1 104 ? 8.423 -2.856 -12.841 1.00 82.50 104 ILE A N 1
ATOM 785 C CA . ILE A 1 104 ? 8.888 -3.946 -11.970 1.00 82.50 104 ILE A CA 1
ATOM 786 C C . ILE A 1 104 ? 8.364 -5.272 -12.530 1.00 82.50 104 ILE A C 1
ATOM 788 O O . ILE A 1 104 ? 7.230 -5.325 -13.003 1.00 82.50 104 ILE A O 1
ATOM 792 N N . ASP A 1 105 ? 9.165 -6.338 -12.432 1.00 83.06 105 ASP A N 1
ATOM 793 C CA . ASP A 1 105 ? 8.718 -7.712 -12.686 1.00 83.06 105 ASP A CA 1
ATOM 794 C C 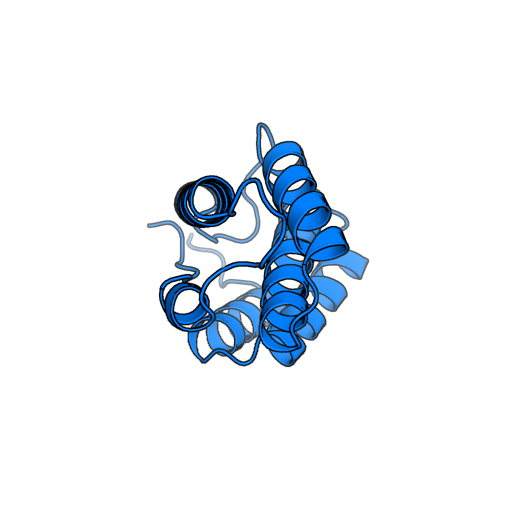. ASP A 1 105 ? 7.435 -8.029 -11.880 1.00 83.06 105 ASP A C 1
ATOM 796 O O . ASP A 1 105 ? 7.477 -8.025 -10.642 1.00 83.06 105 ASP A O 1
ATOM 800 N N . PRO A 1 106 ? 6.301 -8.328 -12.546 1.00 81.12 106 PRO A N 1
ATOM 801 C CA . PRO A 1 106 ? 5.038 -8.641 -11.884 1.00 81.12 106 PRO A CA 1
ATOM 802 C C . PRO A 1 106 ? 5.124 -9.792 -10.875 1.00 81.12 106 PRO A C 1
ATOM 804 O O . PRO A 1 106 ? 4.382 -9.795 -9.892 1.00 81.12 106 PRO A O 1
ATOM 807 N N . HIS A 1 107 ? 6.043 -10.747 -11.054 1.00 84.06 107 HIS A N 1
ATOM 808 C CA . HIS A 1 107 ? 6.222 -11.853 -10.109 1.00 84.06 107 HIS A CA 1
ATOM 809 C C . HIS A 1 107 ? 6.691 -11.380 -8.728 1.00 84.06 107 HIS A C 1
ATOM 811 O O . HIS A 1 107 ? 6.354 -12.004 -7.720 1.00 84.06 107 HIS A O 1
ATOM 817 N N . ARG A 1 108 ? 7.391 -10.242 -8.654 1.00 85.38 108 ARG A N 1
ATOM 818 C CA . ARG A 1 108 ? 7.817 -9.631 -7.386 1.00 85.38 108 ARG A CA 1
ATOM 819 C C . ARG A 1 108 ? 6.666 -9.004 -6.609 1.00 85.38 108 ARG A C 1
ATOM 821 O O . ARG A 1 108 ? 6.790 -8.782 -5.413 1.00 85.38 108 ARG A O 1
ATOM 828 N N . LEU A 1 109 ? 5.530 -8.727 -7.247 1.00 88.12 109 LEU A N 1
ATOM 829 C CA . LEU A 1 109 ? 4.382 -8.157 -6.541 1.00 88.12 109 LEU A CA 1
ATOM 830 C C . LEU A 1 109 ? 3.781 -9.168 -5.553 1.00 88.12 109 LEU A C 1
ATOM 832 O O . LEU A 1 109 ? 3.312 -8.780 -4.490 1.00 88.12 109 LEU A O 1
ATOM 836 N N . HIS A 1 110 ? 3.853 -10.467 -5.859 1.00 86.50 110 HIS A N 1
ATOM 837 C CA . HIS A 1 110 ? 3.324 -11.531 -4.999 1.00 86.50 110 HIS A CA 1
ATOM 838 C C . HIS A 1 110 ? 4.167 -11.809 -3.748 1.00 86.50 110 HIS A C 1
ATOM 840 O O . HIS A 1 110 ? 3.726 -12.560 -2.882 1.00 86.50 110 HIS A O 1
ATOM 846 N N . THR A 1 111 ? 5.360 -11.220 -3.626 1.00 89.69 111 THR A N 1
ATOM 847 C CA . THR A 1 111 ? 6.169 -11.320 -2.400 1.00 89.69 111 THR A CA 1
ATOM 848 C C . THR A 1 111 ? 5.791 -10.261 -1.366 1.00 89.69 111 THR A C 1
ATOM 850 O O . THR A 1 111 ? 6.254 -10.328 -0.231 1.00 89.69 111 THR A O 1
ATOM 853 N N . CYS A 1 112 ? 4.965 -9.285 -1.750 1.00 94.44 112 CYS A N 1
ATOM 854 C CA . CYS A 1 112 ? 4.471 -8.243 -0.864 1.00 94.44 112 CYS A CA 1
ATOM 855 C C . CYS A 1 112 ? 3.369 -8.795 0.030 1.00 94.44 112 CYS A C 1
ATOM 857 O O . CYS A 1 112 ? 2.360 -9.298 -0.468 1.00 94.44 112 CYS A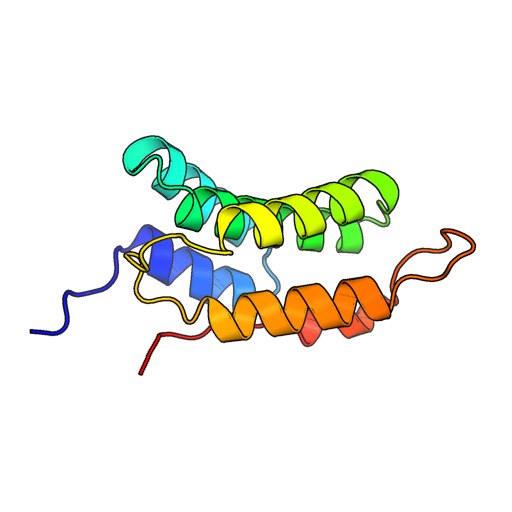 O 1
ATOM 859 N N . THR A 1 113 ? 3.531 -8.659 1.343 1.00 95.81 113 THR A N 1
ATOM 860 C CA . THR A 1 113 ? 2.554 -9.164 2.315 1.00 95.81 113 THR A CA 1
ATOM 861 C C . THR A 1 113 ? 2.322 -8.161 3.435 1.00 95.81 113 THR A C 1
ATOM 863 O O . THR A 1 113 ? 3.184 -7.353 3.779 1.00 95.81 113 THR A O 1
ATOM 866 N N . LEU A 1 114 ? 1.127 -8.205 4.013 1.00 97.25 114 LEU A N 1
ATOM 867 C CA . LEU A 1 114 ? 0.803 -7.509 5.249 1.00 97.25 114 LEU A CA 1
ATOM 868 C C . LEU A 1 114 ? 0.629 -8.530 6.366 1.00 97.25 114 LEU A C 1
ATOM 870 O O . LEU A 1 114 ? 0.017 -9.581 6.188 1.00 97.25 114 LEU A O 1
ATOM 874 N N . GLU A 1 115 ? 1.123 -8.190 7.546 1.00 96.38 115 GLU A N 1
ATOM 875 C CA . GLU A 1 115 ? 1.005 -9.022 8.738 1.00 96.38 115 GLU A CA 1
ATOM 876 C C . GLU A 1 115 ? 0.572 -8.174 9.930 1.00 96.38 115 GLU A C 1
ATOM 878 O O . GLU A 1 115 ? 0.742 -6.952 9.939 1.00 96.38 115 GLU A O 1
ATOM 883 N N . TRP A 1 116 ? -0.009 -8.818 10.937 1.00 95.62 116 TRP A N 1
ATOM 884 C CA . TRP A 1 116 ? -0.331 -8.159 12.196 1.00 95.62 116 TRP A CA 1
ATOM 885 C C . TRP A 1 116 ? 0.942 -7.908 13.007 1.00 95.62 116 TRP A C 1
ATOM 887 O O . TRP A 1 116 ? 1.873 -8.713 12.999 1.00 95.62 116 TRP A O 1
ATOM 897 N N . GLN A 1 117 ? 0.971 -6.800 13.735 1.00 91.00 117 GLN A N 1
ATOM 898 C CA . GLN A 1 117 ? 1.994 -6.509 14.726 1.00 91.00 117 GLN A CA 1
ATOM 899 C C . GLN A 1 117 ? 1.868 -7.514 15.883 1.00 91.00 117 GLN A C 1
ATOM 901 O O . GLN A 1 117 ? 0.782 -7.675 16.446 1.00 91.00 117 GLN A O 1
ATOM 906 N N . SER A 1 118 ? 2.967 -8.214 16.188 1.00 76.75 118 SER A N 1
ATOM 907 C CA . SER A 1 118 ? 3.060 -9.175 17.302 1.00 76.75 118 SER A CA 1
ATOM 908 C C . SER A 1 118 ? 3.108 -8.498 18.668 1.00 76.75 118 SER A C 1
ATOM 910 O O . SER A 1 118 ? 3.652 -7.371 18.750 1.00 76.75 118 SER A O 1
#

pLDDT: mean 91.69, std 9.45, range [41.59, 98.62]

Foldseek 3Di:
DPDPFDPLLVQLQVCLLVVVLVSNLVSLVVVCVPPVALQSQLSNLQSVLLVCLLVVHFPSSLVSLVSSCVSLVDGDDDRQKPVVLQNVLSVVLNVQQDPVRNGHDNVSSNVHHIDGHD

Radius of gyration: 13.46 Å; chains: 1; bounding box: 30×23×44 Å

Sequence (118 aa):
MTKNPDPLIAAGLHAFNAGQWDDAFMQFQTYWLSARSPESKALAQYANALNQLRLGLTTAPRVMLGRALELTADTPQSTGINIARMRADIVELLAGWPADGTGIDPHRLHTCTLEWQS